Protein AF-A0A7V3QJ14-F1 (afdb_monomer_lite)

Radius of gyration: 16.26 Å; chains: 1; bounding box: 35×33×40 Å

Secondary structure (DSSP, 8-state):
-HHHHHHHHHHHHHHHHHS-PPP--S-SS-SS-------SHHHHHHHHHHHHHHHHHHHHHHHTTTTT--

Sequence (70 aa):
VQWFKTMTTNDYIRNVKTNNWKPFNKKLWQRNYYEHIIRNEIELNRIRKYILNNPLNWEKIKITKFDKIF

Structure (mmCIF, N/CA/C/O backbone):
data_AF-A0A7V3QJ14-F1
#
_entry.id   AF-A0A7V3QJ14-F1
#
loop_
_atom_site.group_PDB
_atom_site.id
_atom_site.type_symbol
_atom_site.label_atom_id
_atom_site.label_alt_id
_atom_site.label_comp_id
_atom_site.label_asym_id
_atom_site.label_entity_id
_atom_site.label_seq_id
_atom_site.pdbx_PDB_ins_code
_atom_site.Cartn_x
_atom_site.Cartn_y
_atom_site.Cartn_z
_atom_site.occupancy
_atom_site.B_iso_or_equiv
_atom_site.auth_seq_id
_atom_site.auth_comp_id
_atom_site.auth_asym_id
_atom_site.auth_atom_id
_atom_site.pdbx_PDB_model_num
ATOM 1 N N . VAL A 1 1 ? 4.233 9.408 0.859 1.00 80.38 1 VAL A N 1
ATOM 2 C CA . VAL A 1 1 ? 3.139 8.394 0.890 1.00 80.38 1 VAL A CA 1
ATOM 3 C C . VAL A 1 1 ? 2.480 8.178 2.262 1.00 80.38 1 VAL A C 1
ATOM 5 O O . VAL A 1 1 ? 1.308 7.826 2.303 1.00 80.38 1 VAL A O 1
ATOM 8 N N . GLN A 1 2 ? 3.187 8.334 3.392 1.00 84.50 2 GLN A N 1
ATOM 9 C CA . GLN A 1 2 ? 2.652 7.949 4.711 1.00 84.50 2 GLN A CA 1
ATOM 10 C C . GLN A 1 2 ? 1.387 8.726 5.104 1.00 84.50 2 GLN A C 1
ATOM 12 O O . GLN A 1 2 ? 0.394 8.106 5.467 1.00 84.50 2 GLN A O 1
ATOM 17 N N . TRP A 1 3 ? 1.389 10.053 4.939 1.00 91.31 3 TRP A N 1
ATOM 18 C CA . TRP A 1 3 ? 0.212 10.887 5.207 1.00 91.31 3 TRP A CA 1
ATOM 19 C C . TRP A 1 3 ? -1.001 10.479 4.357 1.00 91.31 3 TRP A C 1
ATOM 21 O O . TRP A 1 3 ? -2.097 10.326 4.885 1.00 91.31 3 TRP A O 1
ATOM 31 N N . PHE A 1 4 ? -0.791 10.183 3.071 1.00 91.00 4 PHE A N 1
ATOM 32 C CA . PHE A 1 4 ? -1.847 9.690 2.184 1.00 91.00 4 PHE A CA 1
ATOM 33 C C . PHE A 1 4 ? -2.456 8.367 2.677 1.00 91.00 4 PHE A C 1
ATOM 35 O O . PHE A 1 4 ? -3.678 8.240 2.753 1.00 91.00 4 PHE A O 1
ATOM 42 N N . LYS A 1 5 ? -1.621 7.395 3.083 1.00 90.38 5 LYS A N 1
ATOM 43 C CA . LYS A 1 5 ? -2.097 6.130 3.674 1.00 90.38 5 LYS A CA 1
ATOM 44 C C . LYS A 1 5 ? -2.917 6.380 4.945 1.00 90.38 5 LYS A C 1
ATOM 46 O O . LYS A 1 5 ? -3.934 5.721 5.139 1.00 90.38 5 LYS A O 1
ATOM 51 N N . THR A 1 6 ? -2.513 7.335 5.786 1.00 92.81 6 THR A N 1
ATOM 52 C CA . THR A 1 6 ? -3.257 7.717 6.999 1.00 92.81 6 THR A CA 1
ATOM 53 C C . THR A 1 6 ? -4.615 8.326 6.663 1.00 92.81 6 THR A C 1
ATOM 55 O O . THR A 1 6 ? -5.633 7.829 7.139 1.00 92.81 6 THR A O 1
ATOM 58 N N . MET A 1 7 ? -4.648 9.357 5.814 1.00 95.56 7 MET A N 1
ATOM 59 C CA . MET A 1 7 ? -5.881 10.068 5.459 1.00 95.56 7 MET A CA 1
ATOM 60 C C . MET A 1 7 ? -6.917 9.131 4.842 1.00 95.56 7 MET A C 1
ATOM 62 O O . MET A 1 7 ? -8.060 9.088 5.288 1.00 95.56 7 MET A O 1
ATOM 66 N N . THR A 1 8 ? -6.492 8.313 3.879 1.00 93.88 8 THR A N 1
ATOM 67 C CA . THR A 1 8 ? -7.372 7.344 3.209 1.00 93.88 8 THR A CA 1
ATOM 68 C C . THR A 1 8 ? -7.844 6.230 4.141 1.00 93.88 8 THR A C 1
ATOM 70 O O . THR A 1 8 ? -8.979 5.782 4.026 1.00 93.88 8 THR A O 1
ATOM 73 N N . THR A 1 9 ? -7.021 5.798 5.104 1.00 93.50 9 THR A N 1
ATOM 74 C CA . THR A 1 9 ? -7.447 4.808 6.109 1.00 93.50 9 THR A CA 1
ATOM 75 C C . THR A 1 9 ? -8.510 5.390 7.037 1.00 93.50 9 THR A C 1
ATOM 77 O O . THR A 1 9 ? -9.504 4.725 7.317 1.00 93.50 9 THR A O 1
ATOM 80 N N . ASN A 1 10 ? -8.327 6.630 7.496 1.00 94.38 10 ASN A N 1
ATOM 81 C CA . ASN A 1 10 ? -9.290 7.297 8.370 1.00 94.38 10 ASN A CA 1
ATOM 82 C C . ASN A 1 10 ? -10.628 7.525 7.661 1.00 94.38 10 ASN A C 1
ATOM 84 O O . ASN A 1 10 ? -11.680 7.249 8.239 1.00 94.38 10 ASN A O 1
ATOM 88 N N . ASP A 1 11 ? -10.582 7.967 6.404 1.00 96.06 11 ASP A N 1
ATOM 89 C CA . ASP A 1 11 ? -11.776 8.123 5.579 1.00 96.06 11 ASP A CA 1
ATOM 90 C C . ASP A 1 11 ? -12.482 6.777 5.348 1.00 96.06 11 ASP A C 1
ATOM 92 O O . ASP A 1 11 ? -13.688 6.659 5.570 1.00 96.06 11 ASP A O 1
ATOM 96 N N . TYR A 1 12 ? -11.736 5.712 5.037 1.00 95.12 12 TYR A N 1
ATOM 97 C CA . TYR A 1 12 ? -12.315 4.375 4.894 1.00 95.12 12 TYR A CA 1
ATOM 98 C C . TYR A 1 12 ? -12.990 3.905 6.191 1.00 95.12 12 TYR A C 1
ATOM 100 O O . TYR A 1 12 ? -14.118 3.419 6.163 1.00 95.12 12 TYR A O 1
ATOM 108 N N . ILE A 1 13 ? -12.344 4.089 7.349 1.00 93.31 13 ILE A N 1
ATOM 109 C CA . ILE A 1 13 ? -12.917 3.734 8.658 1.00 93.31 13 ILE A CA 1
ATOM 110 C C . ILE A 1 13 ? -14.200 4.524 8.932 1.00 93.31 13 ILE A C 1
ATOM 112 O O . ILE A 1 13 ? -15.160 3.962 9.464 1.00 93.31 13 ILE A O 1
ATOM 116 N N . ARG A 1 14 ? -14.242 5.814 8.578 1.00 95.88 14 ARG A N 1
ATOM 117 C CA . ARG A 1 14 ? -15.455 6.630 8.703 1.00 95.88 14 ARG A CA 1
ATOM 118 C C . ARG A 1 14 ? -16.588 6.026 7.878 1.00 95.88 14 ARG A C 1
ATOM 120 O O . ARG A 1 14 ? -17.659 5.791 8.425 1.00 95.88 14 ARG A O 1
ATOM 127 N N . ASN A 1 15 ? -16.329 5.695 6.617 1.00 96.19 15 ASN A N 1
ATOM 128 C CA . ASN A 1 15 ? -17.330 5.122 5.720 1.00 96.19 15 ASN A CA 1
ATOM 129 C C . ASN A 1 15 ? -17.772 3.700 6.120 1.00 96.19 15 ASN A C 1
ATOM 131 O O . ASN A 1 15 ? -18.932 3.351 5.922 1.00 96.19 15 ASN A O 1
ATOM 135 N N . VAL A 1 16 ? -16.910 2.895 6.753 1.00 94.62 16 VAL A N 1
ATOM 136 C CA . VAL A 1 16 ? -17.324 1.620 7.379 1.00 94.62 16 VAL A CA 1
ATOM 137 C C . VAL A 1 16 ? -18.383 1.860 8.457 1.00 94.62 16 VAL A C 1
ATOM 139 O O . VAL A 1 16 ? -19.342 1.102 8.549 1.00 94.62 16 VAL A O 1
ATOM 142 N N . LYS A 1 17 ? -18.244 2.932 9.247 1.00 92.88 17 LYS A N 1
ATOM 143 C CA . LYS A 1 17 ? -19.181 3.263 10.331 1.00 92.88 17 LYS A CA 1
ATOM 144 C C . LYS A 1 17 ? -20.457 3.950 9.847 1.00 92.88 17 LYS A C 1
ATOM 146 O O . LYS A 1 17 ? -21.508 3.721 10.428 1.00 92.88 17 LYS A O 1
ATOM 151 N N . THR A 1 18 ? -20.363 4.818 8.840 1.00 96.75 18 THR A N 1
ATOM 152 C CA . THR A 1 18 ? -21.491 5.663 8.407 1.00 96.75 18 THR A CA 1
ATOM 153 C C . THR A 1 18 ? -22.236 5.105 7.204 1.00 96.75 18 THR A C 1
ATOM 155 O O . THR A 1 18 ? -23.448 5.246 7.125 1.00 96.75 18 THR A O 1
ATOM 158 N N . ASN A 1 19 ? -21.516 4.474 6.275 1.00 95.38 19 ASN A N 1
ATOM 159 C CA . ASN A 1 19 ? -22.017 4.074 4.957 1.00 95.38 19 ASN A CA 1
ATOM 160 C C . ASN A 1 19 ? -21.996 2.550 4.764 1.00 95.38 19 ASN A C 1
ATOM 162 O O . ASN A 1 19 ? -22.098 2.063 3.640 1.00 95.38 19 ASN A O 1
ATOM 166 N N . ASN A 1 20 ? -21.846 1.797 5.859 1.00 93.06 20 ASN A N 1
ATOM 167 C CA . ASN A 1 20 ? -21.900 0.336 5.895 1.00 93.06 20 ASN A CA 1
ATOM 168 C C . ASN A 1 20 ? -20.905 -0.354 4.936 1.00 93.06 20 ASN A C 1
ATOM 170 O O . ASN A 1 20 ? -21.191 -1.412 4.372 1.00 93.06 20 ASN A O 1
ATOM 174 N N . TRP A 1 21 ? -19.730 0.252 4.721 1.00 94.25 21 TRP A N 1
ATOM 175 C CA . TRP A 1 21 ? -18.663 -0.379 3.940 1.00 94.25 21 TRP A CA 1
ATOM 176 C C . TRP A 1 21 ? -18.121 -1.624 4.642 1.00 94.25 21 TRP A C 1
ATOM 178 O O . TRP A 1 21 ? -18.134 -1.734 5.869 1.00 94.25 21 TRP A O 1
ATOM 188 N N . LYS A 1 22 ? -17.590 -2.562 3.850 1.00 93.62 22 LYS A N 1
ATOM 189 C CA . LYS A 1 22 ? -17.042 -3.814 4.372 1.00 93.62 22 LYS A CA 1
ATOM 190 C C . LYS A 1 22 ? -15.873 -3.529 5.333 1.00 93.62 22 LYS A C 1
ATOM 192 O O . LYS A 1 22 ? -14.911 -2.871 4.935 1.00 93.62 22 LYS A O 1
ATOM 197 N N . PRO A 1 23 ? -15.899 -4.047 6.573 1.00 91.62 23 PRO A N 1
ATOM 198 C CA . PRO A 1 23 ? -14.782 -3.889 7.492 1.00 91.62 23 PRO A CA 1
ATOM 199 C C . PRO A 1 23 ? -13.555 -4.669 7.000 1.00 91.62 23 PRO A C 1
ATOM 201 O O . PRO A 1 23 ? -13.666 -5.713 6.353 1.00 91.62 23 PRO A O 1
ATOM 204 N N . PHE A 1 24 ? -12.368 -4.174 7.344 1.00 87.44 24 PHE A N 1
ATOM 205 C CA . PHE A 1 24 ? -11.088 -4.799 7.016 1.00 87.44 24 PHE A CA 1
ATOM 206 C C . PHE A 1 24 ? -10.329 -5.175 8.292 1.00 87.44 24 PHE A C 1
ATOM 208 O O . PHE A 1 24 ? -10.480 -4.547 9.339 1.00 87.44 24 PHE A O 1
ATOM 215 N N . ASN A 1 25 ? -9.485 -6.205 8.213 1.00 85.44 25 ASN 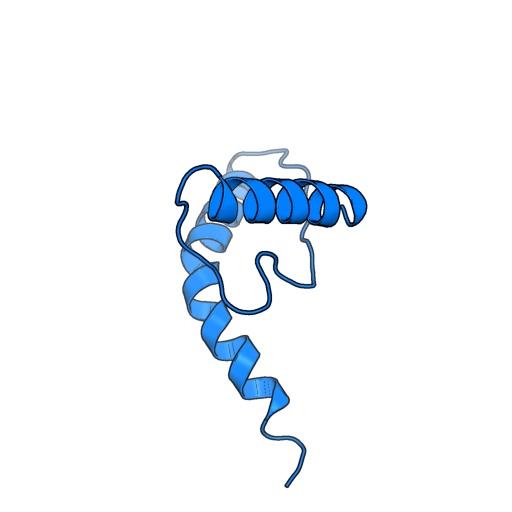A N 1
ATOM 216 C CA . ASN A 1 25 ? -8.743 -6.692 9.372 1.00 85.44 25 ASN A CA 1
ATOM 217 C C . ASN A 1 25 ? -7.372 -6.011 9.482 1.00 85.44 25 ASN A C 1
ATOM 219 O O . ASN A 1 25 ? -6.518 -6.204 8.618 1.00 85.44 25 ASN A O 1
ATOM 223 N N . LYS A 1 26 ? -7.140 -5.286 10.583 1.00 81.88 26 LYS A N 1
ATOM 224 C CA . LYS A 1 26 ? -5.870 -4.657 11.009 1.00 81.88 26 LYS A CA 1
ATOM 225 C C . LYS A 1 26 ? -5.244 -3.634 10.049 1.00 81.88 26 LYS A C 1
ATOM 227 O O . LYS A 1 26 ? -4.941 -2.529 10.483 1.00 81.88 26 LYS A O 1
ATOM 232 N N . LYS A 1 27 ? -4.956 -3.983 8.791 1.00 82.75 27 LYS A N 1
ATOM 233 C CA . LYS A 1 27 ? -4.182 -3.153 7.853 1.00 82.75 27 LYS A CA 1
ATOM 234 C C . LYS A 1 27 ? -4.852 -3.079 6.489 1.00 82.75 27 LYS A C 1
ATOM 236 O O . LYS A 1 27 ? -5.033 -4.101 5.839 1.00 82.75 27 LYS A O 1
ATOM 241 N N . LEU A 1 28 ? -5.142 -1.854 6.057 1.00 87.38 28 LEU A N 1
ATOM 242 C CA . LEU A 1 28 ? -5.664 -1.556 4.722 1.00 87.38 28 LEU A CA 1
ATOM 243 C C . LEU A 1 28 ? -4.546 -1.497 3.668 1.00 87.38 28 LEU A C 1
ATOM 245 O O . LEU A 1 28 ? -4.720 -1.943 2.541 1.00 87.38 28 LEU A O 1
ATOM 249 N N . TRP A 1 29 ? -3.373 -0.983 4.050 1.00 87.12 29 TRP A N 1
ATOM 250 C CA . TRP A 1 29 ? -2.241 -0.767 3.148 1.00 87.12 29 TRP A CA 1
ATOM 251 C C . TRP A 1 29 ? -1.069 -1.709 3.438 1.00 87.12 29 TRP A C 1
ATOM 253 O O . TRP A 1 29 ? -0.774 -2.040 4.591 1.00 87.12 29 TRP A O 1
ATOM 263 N N . GLN A 1 30 ? -0.316 -2.062 2.392 1.00 82.81 30 GLN A N 1
ATOM 264 C CA . GLN A 1 30 ? 0.998 -2.690 2.545 1.00 82.81 30 GLN A CA 1
ATOM 265 C C . GLN A 1 30 ? 1.987 -1.741 3.247 1.00 82.81 30 GLN A C 1
ATOM 267 O O . GLN A 1 30 ? 1.899 -0.517 3.107 1.00 82.81 30 GLN A O 1
ATOM 272 N N . ARG A 1 31 ? 2.956 -2.298 3.994 1.00 81.81 31 ARG A N 1
ATOM 273 C CA . ARG A 1 31 ? 3.966 -1.506 4.726 1.00 81.81 31 ARG A CA 1
ATOM 274 C C . ARG A 1 31 ? 4.820 -0.675 3.770 1.00 81.81 31 ARG A C 1
ATOM 276 O O . ARG A 1 31 ? 4.954 0.531 3.955 1.00 81.81 31 ARG A O 1
ATOM 283 N N . ASN A 1 32 ? 5.349 -1.323 2.741 1.00 83.00 32 ASN A N 1
ATOM 284 C CA . ASN A 1 32 ? 6.224 -0.682 1.772 1.00 83.00 32 ASN A CA 1
ATOM 285 C C . ASN A 1 32 ? 5.393 0.012 0.685 1.00 83.00 32 ASN A C 1
ATOM 287 O O . ASN A 1 32 ? 4.173 -0.157 0.599 1.00 83.00 32 ASN A O 1
ATOM 291 N N . TYR A 1 33 ? 6.044 0.854 -0.101 1.00 82.44 33 TYR A N 1
ATOM 292 C CA . TYR A 1 33 ? 5.476 1.429 -1.310 1.00 82.44 33 TYR A CA 1
ATOM 293 C C . TYR A 1 33 ? 6.518 1.301 -2.418 1.00 82.44 33 TYR A C 1
ATOM 295 O O . TYR A 1 33 ? 7.714 1.331 -2.134 1.00 82.44 33 TYR A O 1
ATOM 303 N N . TYR A 1 34 ? 6.054 1.097 -3.644 1.00 83.62 34 TYR A N 1
ATOM 304 C CA . TYR A 1 34 ? 6.892 1.085 -4.834 1.00 83.62 34 TYR A CA 1
ATOM 305 C C . TYR A 1 34 ? 6.518 2.307 -5.665 1.00 83.62 34 TYR A C 1
ATOM 307 O O . TYR A 1 34 ? 5.336 2.518 -5.937 1.00 83.62 34 TYR A O 1
ATOM 315 N N . GLU A 1 35 ? 7.510 3.114 -6.015 1.00 83.12 35 GLU A N 1
ATOM 316 C CA . GLU A 1 35 ? 7.355 4.297 -6.852 1.00 83.12 35 GLU A CA 1
ATOM 317 C C . GLU A 1 35 ? 8.265 4.140 -8.068 1.00 83.12 35 GLU A C 1
ATOM 319 O O . GLU A 1 35 ? 9.441 3.807 -7.929 1.00 83.12 35 GLU A O 1
ATOM 324 N N . HIS A 1 36 ? 7.702 4.328 -9.259 1.00 86.69 36 HIS A N 1
ATOM 325 C CA . HIS A 1 36 ? 8.430 4.246 -10.522 1.00 86.69 36 HIS A CA 1
ATOM 326 C C . HIS A 1 36 ? 7.756 5.144 -11.556 1.00 86.69 36 HIS A C 1
ATOM 328 O O . HIS A 1 36 ? 6.543 5.059 -11.753 1.00 86.69 36 HIS A O 1
ATOM 334 N N . ILE A 1 37 ? 8.537 5.995 -12.225 1.00 90.19 37 ILE A N 1
ATOM 335 C CA . ILE A 1 37 ? 8.052 6.841 -13.322 1.00 90.19 37 ILE A CA 1
ATOM 336 C C . ILE A 1 37 ? 8.090 6.013 -14.606 1.00 90.19 37 ILE A C 1
ATOM 338 O O . ILE A 1 37 ? 9.168 5.660 -15.075 1.00 90.19 37 ILE A O 1
ATOM 342 N N . ILE A 1 38 ? 6.922 5.736 -15.181 1.00 90.56 38 ILE A N 1
ATOM 343 C CA . ILE A 1 38 ? 6.787 4.970 -16.424 1.00 90.56 38 ILE A CA 1
ATOM 344 C C . ILE A 1 38 ? 7.106 5.874 -17.608 1.00 90.56 38 ILE A C 1
ATOM 346 O O . ILE A 1 38 ? 6.412 6.866 -17.826 1.00 90.56 38 ILE A O 1
ATOM 350 N N . ARG A 1 39 ? 8.139 5.530 -18.380 1.00 93.25 39 ARG A N 1
ATOM 351 C CA . ARG A 1 39 ? 8.574 6.342 -19.534 1.00 93.25 39 ARG A CA 1
ATOM 352 C C . ARG A 1 39 ? 8.369 5.662 -20.885 1.00 93.25 39 ARG A C 1
ATOM 354 O O . ARG A 1 39 ? 8.589 6.289 -21.915 1.00 93.25 39 ARG A O 1
ATOM 361 N N . ASN A 1 40 ? 7.976 4.389 -20.892 1.00 94.62 40 ASN A N 1
ATOM 362 C CA . ASN A 1 40 ? 7.758 3.604 -22.106 1.00 94.62 40 ASN A CA 1
ATOM 363 C C . ASN A 1 40 ? 6.761 2.451 -21.877 1.00 94.62 40 ASN A C 1
ATOM 365 O O . ASN A 1 40 ? 6.455 2.070 -20.745 1.00 94.62 40 ASN A O 1
ATOM 369 N N . GLU A 1 41 ? 6.280 1.869 -22.978 1.00 94.25 41 GLU A N 1
ATOM 370 C CA . GLU A 1 41 ? 5.284 0.787 -22.979 1.00 94.25 41 GLU A CA 1
ATOM 371 C C . GLU A 1 41 ? 5.808 -0.510 -22.331 1.00 94.25 41 GLU A C 1
ATOM 373 O O . GLU A 1 41 ? 5.060 -1.261 -21.704 1.00 94.25 41 GLU A O 1
ATOM 378 N N . ILE A 1 42 ? 7.115 -0.780 -22.431 1.00 93.56 42 ILE A N 1
ATOM 379 C CA . ILE A 1 42 ? 7.733 -1.981 -21.849 1.00 93.56 42 ILE A CA 1
ATOM 380 C C . ILE A 1 42 ? 7.649 -1.929 -20.319 1.00 93.56 42 ILE A C 1
ATOM 382 O O . ILE A 1 42 ? 7.269 -2.913 -19.679 1.00 93.56 42 ILE A O 1
ATOM 386 N N . GLU A 1 43 ? 7.973 -0.784 -19.721 1.00 91.12 43 GLU A N 1
ATOM 387 C CA . GLU A 1 43 ? 7.837 -0.545 -18.283 1.00 91.12 43 GLU A CA 1
ATOM 388 C C . GLU A 1 43 ? 6.383 -0.634 -17.830 1.00 91.12 43 GLU A C 1
ATOM 390 O O . GLU A 1 43 ? 6.092 -1.282 -16.821 1.00 91.12 43 GLU A O 1
ATOM 395 N N . LEU A 1 44 ? 5.460 -0.063 -18.606 1.00 92.69 44 LEU A N 1
ATOM 396 C CA . LEU A 1 44 ? 4.031 -0.146 -18.324 1.00 92.69 44 LEU A CA 1
ATOM 397 C C . LEU A 1 44 ? 3.558 -1.604 -18.256 1.00 92.69 44 LEU A C 1
ATOM 399 O O . LEU A 1 44 ? 2.899 -2.007 -17.294 1.00 92.69 44 LEU A O 1
ATOM 403 N N . ASN A 1 45 ? 3.952 -2.422 -19.232 1.00 93.38 45 ASN A N 1
ATOM 404 C CA . ASN A 1 45 ? 3.598 -3.839 -19.275 1.00 93.38 45 ASN A CA 1
ATOM 405 C C . ASN A 1 45 ? 4.217 -4.637 -18.120 1.00 93.38 45 ASN A C 1
ATOM 407 O O . ASN A 1 45 ? 3.561 -5.520 -17.558 1.00 93.38 45 ASN A O 1
ATOM 411 N N . ARG A 1 46 ? 5.436 -4.293 -17.689 1.00 89.19 46 ARG A N 1
ATOM 412 C CA . ARG A 1 46 ? 6.054 -4.885 -16.491 1.00 89.19 46 ARG A CA 1
ATOM 413 C C . ARG A 1 46 ? 5.279 -4.546 -15.220 1.00 89.19 46 ARG A C 1
ATOM 415 O O . ARG A 1 46 ? 5.030 -5.445 -14.419 1.00 89.19 46 ARG A O 1
ATOM 422 N N . ILE A 1 47 ? 4.855 -3.294 -15.047 1.00 88.88 47 ILE A N 1
ATOM 423 C CA . ILE A 1 47 ? 4.092 -2.871 -13.863 1.00 88.88 47 ILE A CA 1
ATOM 424 C C . ILE A 1 47 ? 2.703 -3.506 -13.849 1.00 88.88 47 ILE A C 1
ATOM 426 O O . ILE A 1 47 ? 2.281 -4.006 -12.808 1.00 88.88 47 ILE A O 1
ATOM 430 N N . ARG A 1 48 ? 2.017 -3.583 -14.995 1.00 90.44 48 ARG A N 1
ATOM 431 C CA . ARG A 1 48 ? 0.745 -4.318 -15.113 1.00 90.44 48 ARG A CA 1
ATOM 432 C C . ARG A 1 48 ? 0.907 -5.775 -14.680 1.00 90.44 48 ARG A C 1
ATOM 434 O O . ARG A 1 48 ? 0.155 -6.252 -13.831 1.00 90.44 48 ARG A O 1
ATOM 441 N N . LYS A 1 49 ? 1.935 -6.462 -15.194 1.00 88.56 49 LYS A N 1
ATOM 442 C CA . LYS A 1 49 ? 2.250 -7.845 -14.807 1.00 88.56 49 LYS A CA 1
ATOM 443 C C . LYS A 1 49 ? 2.572 -7.960 -13.313 1.00 88.56 49 LYS A C 1
ATOM 445 O O . LYS A 1 49 ? 2.124 -8.901 -12.666 1.00 88.56 49 LYS A O 1
ATOM 450 N N . TYR A 1 50 ? 3.309 -7.004 -12.748 1.00 84.06 50 TYR A N 1
ATOM 451 C CA . TYR A 1 50 ? 3.588 -6.952 -11.312 1.00 84.06 50 TYR A CA 1
ATOM 452 C C . TYR A 1 50 ? 2.308 -6.803 -10.481 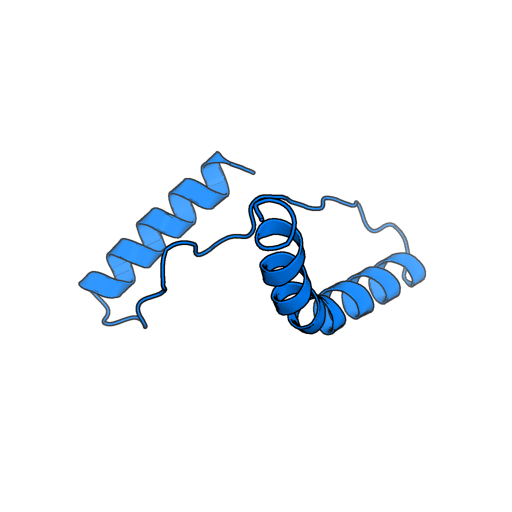1.00 84.06 50 TYR A C 1
ATOM 454 O O . TYR A 1 50 ? 2.125 -7.561 -9.535 1.00 84.06 50 TYR A O 1
ATOM 462 N N . ILE A 1 51 ? 1.400 -5.890 -10.845 1.00 85.31 51 ILE A N 1
ATOM 463 C CA . ILE A 1 51 ? 0.129 -5.674 -10.136 1.00 85.31 51 ILE A CA 1
ATOM 464 C C . ILE A 1 51 ? -0.726 -6.945 -10.155 1.00 85.31 51 ILE A C 1
ATOM 466 O O . ILE A 1 51 ? -1.231 -7.338 -9.107 1.00 85.31 51 ILE A O 1
ATOM 470 N N . LEU A 1 52 ? -0.834 -7.612 -11.309 1.00 85.12 52 LEU A N 1
ATOM 471 C CA . LEU A 1 52 ? -1.590 -8.862 -11.448 1.00 85.12 52 LEU A CA 1
ATOM 472 C C . LEU A 1 52 ? -0.997 -10.006 -10.616 1.00 85.12 52 LEU A C 1
ATOM 474 O O . LEU A 1 52 ? -1.738 -10.805 -10.052 1.00 85.12 52 LEU A O 1
ATOM 478 N N . ASN A 1 53 ? 0.331 -10.067 -10.503 1.00 82.31 53 ASN A N 1
ATOM 479 C CA . ASN A 1 53 ? 1.022 -11.120 -9.759 1.00 82.31 53 ASN A CA 1
ATOM 480 C C . ASN A 1 53 ? 1.184 -10.813 -8.260 1.00 82.31 53 ASN A C 1
ATOM 482 O O . ASN A 1 53 ? 1.478 -11.714 -7.476 1.00 82.31 53 A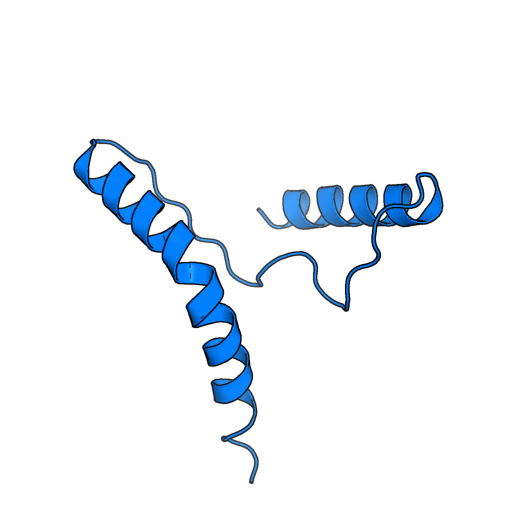SN A O 1
ATOM 486 N N . ASN A 1 54 ? 1.017 -9.557 -7.834 1.00 73.00 54 ASN A N 1
ATOM 487 C CA . ASN A 1 54 ? 1.209 -9.141 -6.443 1.00 73.00 54 ASN A CA 1
ATOM 488 C C . ASN A 1 54 ? 0.282 -9.877 -5.448 1.00 73.00 54 ASN A C 1
ATOM 490 O O . ASN A 1 54 ? 0.794 -10.297 -4.410 1.00 73.00 54 ASN A O 1
ATOM 494 N N . PRO A 1 55 ? -1.015 -10.133 -5.738 1.00 68.12 55 PRO A N 1
ATOM 495 C CA . PRO A 1 55 ? -1.888 -10.902 -4.848 1.00 68.12 55 PRO A CA 1
ATOM 496 C C . PRO A 1 55 ? -1.324 -12.279 -4.465 1.00 68.12 55 PRO A C 1
ATOM 498 O O . PRO A 1 55 ? -1.413 -12.668 -3.305 1.00 68.12 55 PRO A O 1
ATOM 501 N N . LEU A 1 56 ? -0.655 -12.976 -5.394 1.00 61.34 56 LEU A N 1
ATOM 502 C CA . LEU A 1 56 ? -0.042 -14.294 -5.154 1.00 61.34 56 LEU A CA 1
ATOM 503 C C . LEU A 1 56 ? 1.174 -14.223 -4.213 1.00 61.34 56 LEU A C 1
ATOM 505 O O . LEU A 1 56 ? 1.494 -15.179 -3.510 1.00 61.34 56 LEU A O 1
ATOM 509 N N . ASN A 1 57 ? 1.854 -13.077 -4.163 1.00 59.25 57 ASN A N 1
ATOM 510 C CA . ASN A 1 57 ? 2.984 -12.852 -3.262 1.00 59.25 57 ASN A CA 1
ATOM 511 C C . ASN A 1 57 ? 2.559 -12.307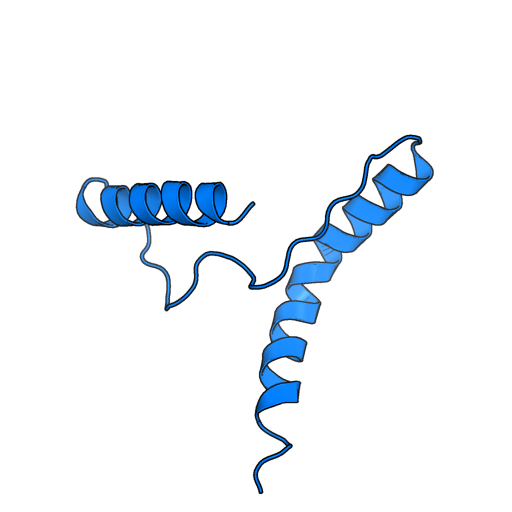 -1.888 1.00 59.25 57 ASN A C 1
ATOM 513 O O . ASN A 1 57 ? 3.377 -12.292 -0.965 1.00 59.25 57 ASN A O 1
ATOM 517 N N . TRP A 1 58 ? 1.297 -11.891 -1.707 1.00 59.25 58 TRP A N 1
ATOM 518 C CA . TRP A 1 58 ? 0.793 -11.441 -0.402 1.00 59.25 58 TRP A CA 1
ATOM 519 C C . TRP A 1 58 ? 0.755 -12.576 0.624 1.00 59.25 58 TRP A C 1
ATOM 521 O O . TRP A 1 58 ? 1.029 -12.337 1.802 1.00 59.25 58 TRP A O 1
ATOM 531 N N . GLU A 1 59 ? 0.472 -13.807 0.193 1.00 56.94 59 GLU A N 1
ATOM 532 C CA . GLU A 1 59 ? 0.505 -14.984 1.069 1.00 56.94 59 GLU A CA 1
ATOM 533 C C . GLU A 1 59 ? 1.938 -15.358 1.470 1.00 56.94 59 GLU A C 1
ATOM 535 O O . GLU A 1 59 ? 2.202 -15.598 2.649 1.00 56.94 59 GLU A O 1
ATOM 540 N N . LYS A 1 60 ? 2.902 -15.274 0.541 1.00 55.69 60 LYS A N 1
ATOM 541 C CA . LYS A 1 60 ? 4.327 -15.552 0.816 1.00 55.69 60 LYS A CA 1
ATOM 542 C C . LYS A 1 60 ? 4.951 -14.623 1.869 1.00 55.69 60 LYS A C 1
ATOM 544 O O . LYS A 1 60 ? 5.851 -15.034 2.602 1.00 55.69 60 LYS A O 1
ATOM 549 N N . ILE A 1 61 ? 4.464 -13.385 1.994 1.00 52.09 61 ILE A N 1
ATOM 550 C CA . ILE A 1 61 ? 4.953 -12.417 2.996 1.00 52.09 61 ILE A CA 1
ATOM 551 C C . ILE A 1 61 ? 4.494 -12.773 4.423 1.00 52.09 61 ILE A C 1
ATOM 553 O O . ILE A 1 61 ? 5.146 -12.370 5.388 1.00 52.09 61 ILE A O 1
ATOM 557 N N . LYS A 1 62 ? 3.405 -13.539 4.596 1.00 50.12 62 LYS A N 1
ATOM 558 C CA . LYS A 1 62 ? 2.992 -14.008 5.931 1.00 50.12 62 LYS A CA 1
ATOM 559 C C . LYS A 1 62 ? 3.916 -15.104 6.472 1.00 50.12 62 LYS A C 1
ATOM 561 O O . LYS A 1 62 ? 4.156 -15.131 7.674 1.00 50.12 62 LYS A O 1
ATOM 566 N N . ILE A 1 63 ? 4.451 -15.952 5.593 1.00 50.34 63 ILE A N 1
ATOM 567 C CA . ILE A 1 63 ? 5.199 -17.165 5.965 1.00 50.34 63 ILE A CA 1
ATOM 568 C C . ILE A 1 63 ? 6.619 -16.817 6.441 1.00 50.34 63 ILE A C 1
ATOM 570 O O . ILE A 1 63 ? 7.055 -17.245 7.501 1.00 50.34 63 ILE A O 1
ATOM 574 N N . THR A 1 64 ? 7.305 -15.893 5.763 1.00 43.09 64 THR A N 1
ATOM 575 C CA . THR A 1 64 ? 8.709 -15.539 6.076 1.00 43.09 64 THR A CA 1
ATOM 576 C C . THR A 1 64 ? 8.936 -14.793 7.402 1.00 43.09 64 THR A C 1
ATOM 578 O O . THR A 1 64 ? 10.078 -14.469 7.729 1.00 43.09 64 THR A O 1
ATOM 581 N N . LYS A 1 65 ? 7.887 -14.515 8.190 1.00 44.81 65 LYS A N 1
ATOM 582 C CA . LYS A 1 65 ? 8.010 -13.936 9.542 1.00 44.81 65 LYS A CA 1
ATOM 583 C C . LYS A 1 65 ? 7.659 -14.883 10.688 1.00 44.81 65 LYS A C 1
ATOM 585 O O . LYS A 1 65 ? 7.891 -14.490 11.827 1.00 44.81 65 LYS A O 1
ATOM 590 N N . 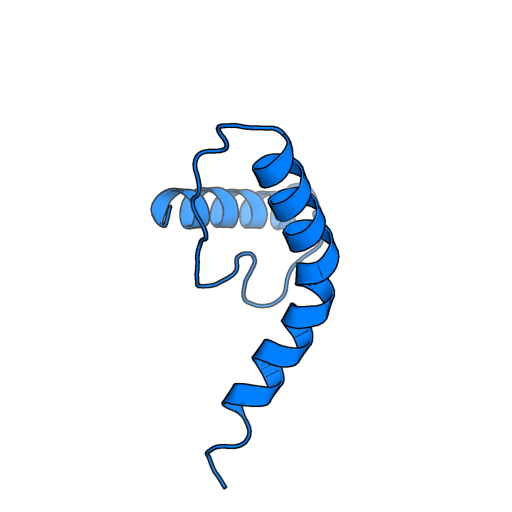PHE A 1 66 ? 7.134 -16.076 10.412 1.00 43.38 66 PHE A N 1
ATOM 591 C CA . PHE A 1 66 ? 6.840 -17.068 11.454 1.00 43.38 66 PHE A CA 1
ATOM 592 C C . PHE A 1 66 ? 7.944 -18.125 11.615 1.00 43.38 66 PHE A C 1
ATOM 594 O O . PHE A 1 66 ? 8.116 -18.629 12.716 1.00 43.38 66 PHE A O 1
ATOM 601 N N . ASP A 1 67 ? 8.787 -18.350 10.603 1.00 40.47 67 ASP A N 1
ATOM 602 C CA . ASP A 1 67 ? 9.779 -19.444 10.620 1.00 40.47 67 ASP A CA 1
ATOM 603 C C . ASP A 1 67 ? 11.176 -19.049 11.153 1.00 40.47 67 ASP A C 1
ATOM 605 O O . ASP A 1 67 ? 12.179 -19.675 10.821 1.00 40.47 67 ASP A O 1
ATOM 609 N N . LYS A 1 68 ? 11.289 -17.972 11.946 1.00 38.00 68 LYS A N 1
ATOM 610 C CA . LYS A 1 68 ? 12.566 -17.562 12.581 1.00 38.00 68 LYS A CA 1
ATOM 611 C C . LYS A 1 68 ? 12.503 -17.393 14.098 1.00 38.00 68 LYS A C 1
ATOM 613 O O . LYS A 1 68 ? 13.404 -16.800 14.685 1.00 38.00 68 LYS A O 1
ATOM 618 N N . ILE A 1 69 ? 11.452 -17.905 14.730 1.00 40.75 69 ILE A N 1
ATOM 619 C CA . ILE A 1 69 ? 11.379 -18.037 16.186 1.00 40.75 69 ILE A CA 1
ATOM 620 C C . ILE A 1 69 ? 10.750 -19.396 16.487 1.00 40.75 69 ILE A C 1
ATOM 622 O O . ILE A 1 69 ? 9.586 -19.437 16.853 1.00 40.75 69 ILE A O 1
ATOM 6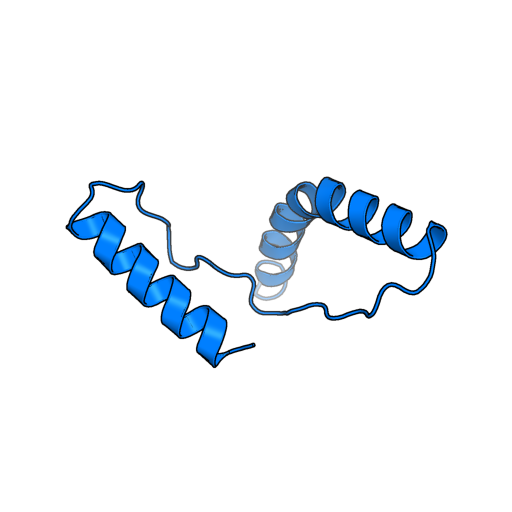26 N N . PHE A 1 70 ? 11.495 -20.471 16.229 1.00 41.00 70 PHE A N 1
ATOM 627 C CA . PHE A 1 70 ? 11.580 -21.720 16.997 1.00 41.00 70 PHE A CA 1
ATOM 628 C C . PHE A 1 70 ? 12.852 -22.443 16.550 1.00 41.00 70 PHE A C 1
ATOM 630 O O . PHE A 1 70 ? 13.111 -22.452 15.325 1.00 41.00 70 PHE A O 1
#

Foldseek 3Di:
DVVVLVVVVVVVVVCCVVVVDDDDPPHPDDPDDDDDDDDDPVVVVVVVVCVVCVVVCVVVVVPVVPPPPD

pLDDT: mean 80.53, std 17.6, range [38.0, 96.75]